Protein AF-A0A534P267-F1 (afdb_monomer_lite)

Structure (mmCIF, N/CA/C/O backbone):
data_AF-A0A534P267-F1
#
_entry.id   A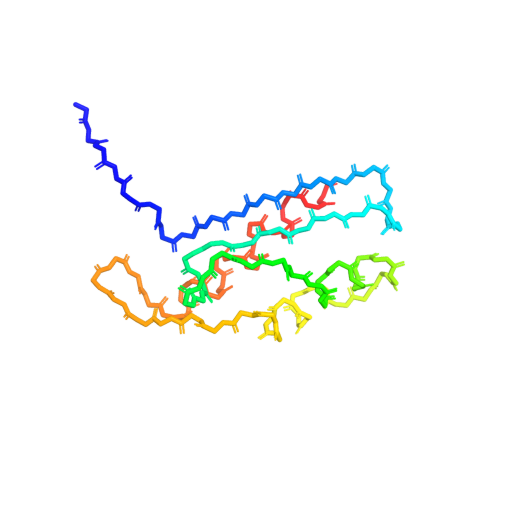F-A0A534P267-F1
#
loop_
_atom_site.group_PDB
_atom_site.id
_atom_site.type_symbol
_atom_site.label_atom_id
_atom_site.label_alt_id
_atom_site.label_comp_id
_atom_site.label_asym_id
_atom_site.label_entity_id
_atom_site.label_seq_id
_atom_site.pdbx_PDB_ins_code
_atom_site.Cartn_x
_atom_site.Cartn_y
_atom_site.Cartn_z
_atom_site.occupancy
_atom_site.B_iso_or_equiv
_atom_site.auth_seq_id
_atom_site.auth_comp_id
_atom_site.auth_asym_id
_atom_site.auth_atom_id
_atom_site.pdbx_PDB_model_num
ATOM 1 N N . LYS A 1 1 ? 28.742 10.394 -2.853 1.00 53.41 1 LYS A N 1
ATOM 2 C CA . LYS A 1 1 ? 27.442 9.993 -2.253 1.00 53.41 1 LYS A CA 1
ATOM 3 C C . LYS A 1 1 ? 26.465 9.741 -3.393 1.00 53.41 1 LYS A C 1
ATOM 5 O O . LYS A 1 1 ? 26.315 10.635 -4.211 1.00 53.41 1 LYS A O 1
ATOM 10 N N . ALA A 1 2 ? 25.870 8.552 -3.491 1.00 73.25 2 ALA A N 1
ATOM 11 C CA . ALA A 1 2 ? 24.861 8.269 -4.513 1.00 73.25 2 ALA A CA 1
ATOM 12 C C . ALA A 1 2 ? 23.496 8.803 -4.050 1.00 73.25 2 ALA A C 1
ATOM 14 O O . ALA A 1 2 ? 23.076 8.511 -2.931 1.00 73.25 2 ALA A O 1
ATOM 15 N N . GLN A 1 3 ? 22.829 9.601 -4.883 1.00 88.12 3 GLN A N 1
ATOM 16 C CA . GLN A 1 3 ? 21.430 9.987 -4.687 1.00 88.12 3 GLN A CA 1
ATOM 17 C C . GLN A 1 3 ? 20.538 9.021 -5.474 1.00 88.12 3 GLN A C 1
ATOM 19 O O . GLN A 1 3 ? 20.891 8.618 -6.580 1.00 88.12 3 GLN A O 1
ATOM 24 N N . SER A 1 4 ? 19.400 8.625 -4.899 1.00 92.56 4 SER A N 1
ATOM 25 C CA . SER A 1 4 ? 18.452 7.701 -5.534 1.00 92.56 4 SER A CA 1
ATOM 26 C C . SER A 1 4 ? 17.032 8.256 -5.477 1.00 92.56 4 SER A C 1
ATOM 28 O O . SER A 1 4 ? 16.689 8.992 -4.554 1.00 92.56 4 SER A O 1
ATOM 30 N N . ILE A 1 5 ? 16.216 7.894 -6.467 1.00 94.50 5 ILE A N 1
ATOM 31 C CA . ILE A 1 5 ? 14.791 8.232 -6.511 1.00 94.50 5 ILE A CA 1
ATOM 32 C C . ILE A 1 5 ? 13.997 7.085 -5.883 1.00 94.50 5 ILE A C 1
ATOM 34 O O . ILE A 1 5 ? 14.233 5.916 -6.196 1.00 94.50 5 ILE A O 1
ATOM 38 N N . SER A 1 6 ? 13.028 7.421 -5.033 1.00 96.25 6 SER A N 1
ATOM 39 C CA . SER A 1 6 ? 12.183 6.452 -4.339 1.00 96.25 6 SER A CA 1
ATOM 40 C C . SER A 1 6 ? 11.455 5.502 -5.297 1.00 96.25 6 SER A C 1
ATOM 42 O O . SER A 1 6 ? 10.846 5.916 -6.284 1.00 96.25 6 SER A O 1
ATOM 44 N N . ARG A 1 7 ? 11.475 4.205 -4.967 1.00 97.38 7 ARG A N 1
ATOM 45 C CA . ARG A 1 7 ? 10.629 3.182 -5.611 1.00 97.38 7 ARG A CA 1
ATOM 46 C C . ARG A 1 7 ? 9.215 3.183 -5.034 1.00 97.38 7 ARG A C 1
ATOM 48 O O . ARG A 1 7 ? 8.267 2.902 -5.751 1.00 97.38 7 ARG A O 1
ATOM 55 N N . ILE A 1 8 ? 9.084 3.509 -3.755 1.00 98.31 8 ILE A N 1
ATOM 56 C CA . ILE A 1 8 ? 7.822 3.664 -3.028 1.00 98.31 8 ILE A CA 1
ATOM 57 C C . ILE A 1 8 ? 7.989 4.814 -2.038 1.00 98.31 8 ILE A C 1
ATOM 59 O O . ILE A 1 8 ? 9.100 5.067 -1.568 1.00 98.31 8 ILE A O 1
ATOM 63 N N . ILE A 1 9 ? 6.899 5.504 -1.723 1.00 98.25 9 ILE A N 1
ATOM 64 C CA . ILE A 1 9 ? 6.842 6.504 -0.654 1.00 98.25 9 ILE A CA 1
ATOM 65 C C . ILE A 1 9 ? 5.613 6.180 0.183 1.00 98.25 9 ILE A C 1
ATOM 67 O O . ILE A 1 9 ? 4.542 5.983 -0.386 1.00 98.25 9 ILE A O 1
ATOM 71 N N . ILE A 1 10 ? 5.761 6.146 1.506 1.00 98.50 10 ILE A N 1
ATOM 72 C CA . ILE A 1 10 ? 4.652 6.006 2.451 1.00 98.50 10 ILE A CA 1
ATOM 73 C C . ILE A 1 10 ? 4.796 7.073 3.527 1.00 98.50 10 ILE A C 1
ATOM 75 O O . ILE A 1 10 ? 5.885 7.278 4.060 1.00 98.50 10 ILE A O 1
ATOM 79 N N . ALA A 1 11 ? 3.690 7.738 3.839 1.00 98.50 11 ALA A N 1
ATOM 80 C CA . ALA A 1 11 ? 3.571 8.636 4.974 1.00 98.50 11 ALA A CA 1
ATOM 81 C C . ALA A 1 11 ? 2.362 8.221 5.814 1.00 98.50 11 ALA A C 1
ATOM 83 O O . ALA A 1 11 ? 1.277 7.990 5.274 1.00 98.50 11 ALA A O 1
ATOM 84 N N . VAL A 1 12 ? 2.553 8.144 7.130 1.00 98.44 12 VAL A N 1
ATOM 85 C CA . VAL A 1 12 ? 1.508 7.784 8.090 1.00 98.44 12 VAL A CA 1
ATOM 86 C C . VAL A 1 12 ? 1.447 8.845 9.180 1.00 98.44 12 VAL A C 1
ATOM 88 O O . VAL A 1 12 ? 2.467 9.220 9.752 1.00 98.44 12 VAL A O 1
ATOM 91 N N . ARG A 1 13 ? 0.237 9.308 9.492 1.00 98.12 13 ARG A N 1
ATOM 92 C CA . ARG A 1 13 ? -0.075 10.028 10.730 1.00 98.12 13 ARG A CA 1
ATOM 93 C C . ARG A 1 13 ? -1.113 9.215 11.485 1.00 98.12 13 ARG A C 1
ATOM 95 O O . ARG A 1 13 ? -2.196 9.009 10.953 1.00 98.12 13 ARG A O 1
ATOM 102 N N . LYS A 1 14 ? -0.820 8.794 12.711 1.00 96.06 14 LYS A N 1
ATOM 103 C CA . LYS A 1 14 ? -1.734 8.007 13.549 1.00 96.06 14 LYS A CA 1
ATOM 104 C C . LYS A 1 14 ? -1.834 8.665 14.923 1.00 96.06 14 LYS A C 1
ATOM 106 O O . LYS A 1 14 ? -0.863 8.649 15.667 1.00 96.06 14 LYS A O 1
ATOM 111 N N . LEU A 1 15 ? -2.985 9.265 15.236 1.00 95.81 15 LEU A N 1
ATOM 112 C CA . LEU A 1 15 ? -3.301 9.733 16.596 1.00 95.81 15 LEU A CA 1
ATOM 113 C C . LEU A 1 15 ? -4.078 8.660 17.367 1.00 95.81 15 LEU A C 1
ATOM 115 O O . LEU A 1 15 ? -3.874 8.468 18.559 1.00 95.81 15 LEU A O 1
ATOM 119 N N . SER A 1 16 ? -4.964 7.942 16.677 1.00 96.12 16 SER A N 1
ATOM 120 C CA . SER A 1 16 ? -5.699 6.784 17.193 1.00 96.12 16 SER A CA 1
ATOM 121 C C . SER A 1 16 ? -6.093 5.867 16.031 1.00 96.12 16 SER A C 1
ATOM 123 O O . SER A 1 16 ? -5.898 6.226 14.870 1.00 96.12 16 SER A O 1
ATOM 125 N N . ALA A 1 17 ? -6.693 4.706 16.309 1.00 93.38 17 ALA A N 1
ATOM 126 C CA . ALA A 1 17 ? -7.210 3.833 15.249 1.00 93.38 17 ALA A CA 1
ATOM 127 C C . ALA A 1 17 ? -8.265 4.532 14.364 1.00 93.38 17 ALA A C 1
ATOM 129 O O . ALA A 1 17 ? -8.313 4.290 13.164 1.00 93.38 17 ALA A O 1
ATOM 130 N N . LYS A 1 18 ? -9.073 5.438 14.937 1.00 95.00 18 LYS A N 1
ATOM 131 C CA . LYS A 1 18 ? -10.096 6.209 14.206 1.00 95.00 18 LYS A CA 1
ATOM 132 C C . LYS A 1 18 ? -9.561 7.495 13.568 1.00 95.00 18 LYS A C 1
ATOM 134 O O . LYS A 1 18 ? -10.256 8.104 12.763 1.00 95.00 18 LYS A O 1
ATOM 139 N N . ASP A 1 19 ? -8.344 7.907 13.921 1.00 96.75 19 ASP A N 1
ATOM 140 C CA . ASP A 1 19 ? -7.674 9.085 13.368 1.00 96.75 19 ASP A CA 1
ATOM 141 C C . ASP A 1 19 ? -6.293 8.700 12.834 1.00 96.75 19 ASP A C 1
ATOM 143 O O . ASP A 1 19 ? -5.241 8.999 13.414 1.00 96.75 19 ASP A O 1
ATOM 147 N N . VAL A 1 20 ? -6.333 7.984 11.713 1.00 98.00 20 VAL A N 1
ATOM 148 C CA . VAL A 1 20 ? -5.169 7.605 10.925 1.00 98.00 20 VAL A CA 1
ATOM 149 C C . VAL A 1 20 ? -5.270 8.232 9.541 1.00 98.00 20 VAL A C 1
ATOM 151 O O . VAL A 1 20 ? -6.347 8.291 8.944 1.00 98.00 20 VAL A O 1
ATOM 154 N N . ARG A 1 21 ? -4.145 8.722 9.018 1.00 98.62 21 ARG A N 1
ATOM 155 C CA . ARG A 1 21 ? -4.012 9.106 7.616 1.00 98.62 21 ARG A CA 1
ATOM 156 C C . ARG A 1 21 ? -2.809 8.469 6.974 1.00 98.62 21 ARG A C 1
ATOM 158 O O . ARG A 1 21 ? -1.716 8.517 7.532 1.00 98.62 21 ARG A O 1
ATOM 165 N N . ILE A 1 22 ? -3.043 7.899 5.801 1.00 98.75 22 ILE A N 1
ATOM 166 C CA . ILE A 1 22 ? -2.074 7.114 5.050 1.00 98.75 22 ILE A CA 1
ATOM 167 C C . ILE A 1 22 ? -2.002 7.706 3.648 1.00 98.75 22 ILE A C 1
ATOM 169 O O . ILE A 1 22 ? -3.008 7.787 2.942 1.00 98.75 22 ILE A O 1
ATOM 173 N N . ALA A 1 23 ? -0.810 8.124 3.239 1.00 98.75 23 ALA A N 1
ATOM 174 C CA . ALA A 1 23 ? -0.540 8.573 1.882 1.00 98.75 23 ALA A CA 1
ATOM 175 C C . ALA A 1 23 ? 0.545 7.706 1.246 1.00 98.75 23 ALA A C 1
ATOM 177 O O . ALA A 1 23 ? 1.511 7.325 1.911 1.00 98.75 23 ALA A O 1
ATOM 178 N N . ALA A 1 24 ? 0.390 7.427 -0.045 1.00 98.69 24 ALA A N 1
ATOM 179 C CA . ALA A 1 24 ? 1.331 6.638 -0.822 1.00 98.69 24 ALA A CA 1
ATOM 180 C C . ALA A 1 24 ? 1.738 7.363 -2.108 1.00 98.69 24 ALA A C 1
ATOM 182 O O . ALA A 1 24 ? 0.936 8.045 -2.749 1.00 98.69 24 ALA A O 1
ATOM 183 N N . GLY A 1 25 ? 3.003 7.198 -2.488 1.00 98.31 25 GLY A N 1
ATOM 184 C CA . GLY A 1 25 ? 3.581 7.705 -3.728 1.00 98.31 25 GLY A CA 1
ATOM 185 C C . GLY A 1 25 ? 4.319 6.607 -4.487 1.00 98.31 25 GLY A C 1
ATOM 186 O O . GLY A 1 25 ? 4.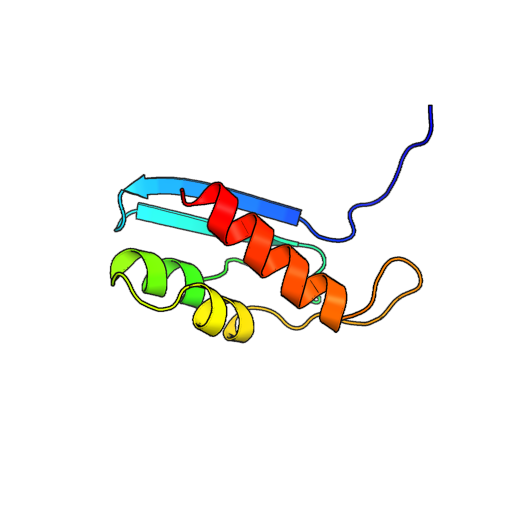692 5.578 -3.922 1.00 98.31 25 GLY A O 1
ATOM 187 N N . CYS A 1 26 ? 4.531 6.833 -5.785 1.00 97.94 26 CYS A N 1
ATOM 188 C CA . CYS A 1 26 ? 5.189 5.886 -6.696 1.00 97.94 26 CYS A CA 1
ATOM 189 C C . CYS A 1 26 ? 4.454 4.536 -6.869 1.00 97.94 26 CYS A C 1
ATOM 191 O O . CYS A 1 26 ? 5.046 3.570 -7.351 1.00 97.94 26 CYS A O 1
ATOM 193 N N . VAL A 1 27 ? 3.171 4.472 -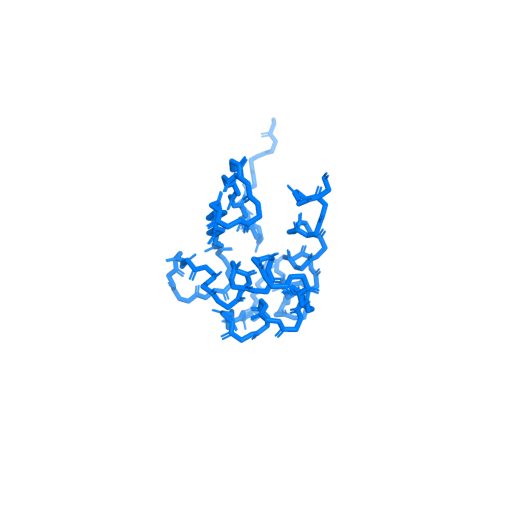6.500 1.00 98.38 27 VAL A N 1
ATOM 194 C CA . VAL A 1 27 ? 2.298 3.287 -6.626 1.00 98.38 27 VAL A CA 1
ATOM 195 C C . VAL A 1 27 ? 0.973 3.584 -7.339 1.00 98.38 27 VAL A C 1
ATOM 197 O O . VAL A 1 27 ? 0.050 2.779 -7.299 1.00 98.38 27 VAL A O 1
ATOM 200 N N . ALA A 1 28 ? 0.879 4.748 -7.981 1.00 97.88 28 ALA A N 1
ATOM 201 C CA . ALA A 1 28 ? -0.251 5.218 -8.777 1.00 97.88 28 ALA A CA 1
ATOM 202 C C . ALA A 1 28 ? 0.197 6.413 -9.651 1.00 97.88 28 ALA A C 1
ATOM 204 O O . ALA A 1 28 ? 1.305 6.921 -9.435 1.00 97.88 28 ALA A O 1
ATOM 205 N N . PRO A 1 29 ? -0.633 6.895 -10.603 1.00 96.75 29 PRO A N 1
ATOM 206 C CA . PRO A 1 29 ? -0.297 8.049 -11.449 1.00 96.75 29 PRO A CA 1
ATOM 207 C C . PRO A 1 29 ? -0.043 9.356 -10.682 1.00 96.75 29 PRO A C 1
ATOM 209 O O . PRO A 1 29 ? 0.685 10.218 -11.165 1.00 96.75 29 PRO A O 1
ATOM 212 N N . ILE A 1 30 ? -0.625 9.496 -9.487 1.00 97.81 30 ILE A N 1
ATOM 213 C CA . ILE A 1 30 ? -0.441 10.632 -8.576 1.00 97.81 30 ILE A CA 1
ATOM 214 C C . ILE A 1 30 ? -0.210 10.125 -7.145 1.00 97.81 30 ILE A C 1
ATOM 216 O O . ILE A 1 30 ? -0.645 9.014 -6.825 1.00 97.81 30 ILE A O 1
ATOM 220 N N . PRO A 1 31 ? 0.431 10.912 -6.257 1.00 98.19 31 PRO A N 1
ATOM 221 C CA . PRO A 1 31 ? 0.365 10.652 -4.825 1.00 98.19 31 PRO A CA 1
ATOM 222 C C . PRO A 1 31 ? -1.096 10.616 -4.375 1.00 98.19 31 PRO A C 1
ATOM 224 O O . PRO A 1 31 ? -1.880 11.494 -4.737 1.00 98.19 31 PRO A O 1
ATOM 227 N N . LEU A 1 32 ? -1.463 9.607 -3.593 1.00 98.19 32 LEU A N 1
ATOM 228 C CA . LEU A 1 32 ? -2.847 9.399 -3.179 1.00 98.19 32 LEU A CA 1
ATOM 229 C C . LEU A 1 32 ? -2.962 9.129 -1.688 1.00 98.19 32 LEU A C 1
ATOM 231 O O . LEU A 1 32 ? -2.017 8.695 -1.029 1.00 98.19 32 LEU A O 1
ATOM 235 N N . ARG A 1 33 ? -4.162 9.381 -1.169 1.00 98.56 33 ARG A N 1
ATOM 236 C CA . ARG A 1 33 ? -4.566 8.997 0.181 1.00 98.56 33 ARG A CA 1
ATOM 237 C C . ARG A 1 33 ? -5.207 7.609 0.133 1.00 98.56 33 ARG A C 1
ATOM 239 O O . ARG A 1 33 ? -6.156 7.415 -0.623 1.00 98.56 33 ARG A O 1
ATOM 246 N N . CYS A 1 34 ? -4.710 6.684 0.949 1.00 98.69 34 CYS A N 1
ATOM 247 C CA . CYS A 1 34 ? -5.133 5.281 0.983 1.00 98.69 34 CYS A CA 1
ATOM 248 C C . CYS A 1 34 ? -6.355 5.118 1.900 1.00 98.69 34 CYS A C 1
ATOM 250 O O . CYS A 1 34 ? -6.232 4.722 3.060 1.00 98.69 34 CYS A O 1
ATOM 252 N N . ARG A 1 35 ? -7.536 5.529 1.422 1.00 98.69 35 ARG A N 1
ATOM 253 C CA . ARG A 1 35 ? -8.757 5.595 2.246 1.00 98.69 35 ARG A CA 1
ATOM 254 C C . ARG A 1 35 ? -9.250 4.214 2.670 1.00 98.69 35 ARG A C 1
ATOM 256 O O . ARG A 1 35 ? -9.745 4.082 3.788 1.00 98.69 35 ARG A O 1
ATOM 263 N N . ASN A 1 36 ? -9.103 3.201 1.817 1.00 98.81 36 ASN A N 1
ATOM 264 C CA . ASN A 1 36 ? -9.494 1.842 2.176 1.00 98.81 36 ASN A CA 1
ATOM 265 C C . ASN A 1 36 ? -8.576 1.306 3.281 1.00 98.81 36 ASN A C 1
ATOM 267 O O . ASN A 1 36 ? -9.061 0.758 4.271 1.00 98.81 36 ASN A O 1
ATOM 271 N N . ALA A 1 37 ? -7.264 1.534 3.166 1.00 98.69 37 ALA A N 1
ATOM 272 C CA . ALA A 1 37 ? -6.313 1.174 4.216 1.00 98.69 37 ALA A CA 1
ATOM 273 C C . ALA A 1 37 ? -6.599 1.896 5.549 1.00 98.69 37 ALA A C 1
ATOM 275 O O . ALA A 1 37 ? -6.559 1.267 6.605 1.00 98.69 37 ALA A O 1
ATOM 276 N N . GLU A 1 38 ? -6.934 3.192 5.518 1.00 98.75 38 GLU A N 1
ATOM 277 C CA . GLU A 1 38 ? -7.326 3.955 6.716 1.00 98.75 38 GLU A CA 1
ATOM 278 C C . GLU A 1 38 ? -8.570 3.358 7.390 1.00 98.75 38 GLU A C 1
ATOM 280 O O . GLU A 1 38 ? -8.580 3.156 8.606 1.00 98.75 38 GLU A O 1
ATOM 285 N N . GLN A 1 39 ? -9.599 3.028 6.605 1.00 98.62 39 GLN A N 1
ATOM 286 C CA . GLN A 1 39 ? -10.818 2.406 7.120 1.00 98.62 39 GLN A CA 1
ATOM 287 C C . GLN A 1 39 ? -10.530 1.033 7.738 1.00 98.62 39 GLN A C 1
ATOM 289 O O . GLN A 1 39 ? -11.045 0.728 8.812 1.00 98.62 39 GLN A O 1
ATOM 294 N N . ALA A 1 40 ? -9.677 0.228 7.099 1.00 98.50 40 ALA A N 1
ATOM 295 C CA . ALA A 1 40 ? -9.282 -1.074 7.623 1.00 98.50 40 ALA A CA 1
ATOM 296 C C . ALA A 1 40 ? -8.564 -0.957 8.975 1.00 98.50 40 ALA A C 1
ATOM 298 O O . ALA A 1 40 ? -8.818 -1.764 9.862 1.00 98.50 40 ALA A O 1
ATOM 299 N N . VAL A 1 41 ? -7.728 0.063 9.184 1.00 98.19 41 VAL A N 1
ATOM 300 C CA . VAL A 1 41 ? -7.135 0.327 10.507 1.00 98.19 41 VAL A CA 1
ATOM 301 C C . VAL A 1 41 ? -8.218 0.671 11.533 1.00 98.19 41 VAL A C 1
ATOM 303 O O . VAL A 1 41 ? -8.214 0.118 12.633 1.00 98.19 41 VAL A O 1
ATOM 306 N N . ALA A 1 42 ? -9.172 1.536 11.176 1.00 97.75 42 ALA A N 1
ATOM 307 C CA . ALA A 1 42 ? -10.242 1.961 12.079 1.00 97.75 42 ALA A CA 1
ATOM 308 C C . ALA A 1 42 ? -11.167 0.815 12.518 1.00 97.75 42 ALA A C 1
ATOM 310 O O . ALA A 1 42 ? -11.714 0.861 13.621 1.00 97.75 42 ALA A O 1
ATOM 311 N N . THR A 1 43 ? -11.332 -0.208 11.676 1.00 97.75 43 THR A N 1
ATOM 312 C CA . THR A 1 43 ? -12.179 -1.380 11.946 1.00 97.75 43 THR A CA 1
ATOM 313 C C . THR A 1 43 ? -11.395 -2.638 12.315 1.00 97.75 43 THR A C 1
ATOM 315 O O . THR A 1 43 ? -11.992 -3.709 12.355 1.00 97.75 43 THR A O 1
ATOM 318 N N . ALA A 1 44 ? -10.077 -2.546 12.530 1.00 96.62 44 ALA A N 1
ATOM 319 C CA . ALA A 1 44 ? -9.196 -3.705 12.732 1.00 96.62 44 ALA A CA 1
ATOM 320 C C . ALA A 1 44 ? -9.329 -4.792 11.633 1.00 96.62 44 ALA A C 1
ATOM 322 O O . ALA A 1 44 ? -9.245 -5.990 11.896 1.00 96.62 44 ALA A O 1
ATOM 323 N N . GLY A 1 45 ? -9.564 -4.368 10.390 1.00 97.69 45 GLY A N 1
ATOM 324 C CA . GLY A 1 45 ? -9.646 -5.223 9.210 1.00 97.69 45 GLY A CA 1
ATOM 325 C C . GLY A 1 45 ? -8.284 -5.524 8.575 1.00 97.69 45 GLY A C 1
ATOM 326 O O . GLY A 1 45 ? -7.224 -5.125 9.057 1.00 97.69 45 GLY A O 1
ATOM 327 N N . ASN A 1 46 ? -8.307 -6.214 7.432 1.00 98.25 46 ASN A N 1
ATOM 328 C CA . ASN A 1 46 ? -7.094 -6.541 6.684 1.00 98.25 46 ASN A CA 1
ATOM 329 C C . ASN A 1 46 ? -6.570 -5.317 5.911 1.00 98.25 46 ASN A C 1
ATOM 331 O O . ASN A 1 46 ? -6.958 -5.069 4.768 1.00 98.25 46 ASN A O 1
ATOM 335 N N . VAL A 1 47 ? -5.651 -4.573 6.534 1.00 98.31 47 VAL A N 1
ATOM 336 C CA . VAL A 1 47 ? -5.039 -3.357 5.967 1.00 98.31 47 VAL A CA 1
ATOM 337 C C . VAL A 1 47 ? -4.367 -3.615 4.620 1.00 98.31 47 VAL A C 1
ATOM 339 O O . VAL A 1 47 ? -4.423 -2.765 3.736 1.00 98.31 47 VAL A O 1
ATOM 342 N N . ARG A 1 48 ? -3.754 -4.787 4.429 1.00 97.94 48 ARG A N 1
ATOM 343 C CA . ARG A 1 48 ? -3.031 -5.094 3.192 1.00 97.94 48 ARG A CA 1
ATOM 344 C C . ARG A 1 48 ? -3.978 -5.311 2.016 1.00 97.94 48 ARG A C 1
ATOM 346 O O . ARG A 1 48 ? -3.784 -4.699 0.975 1.00 97.94 48 ARG A O 1
ATOM 353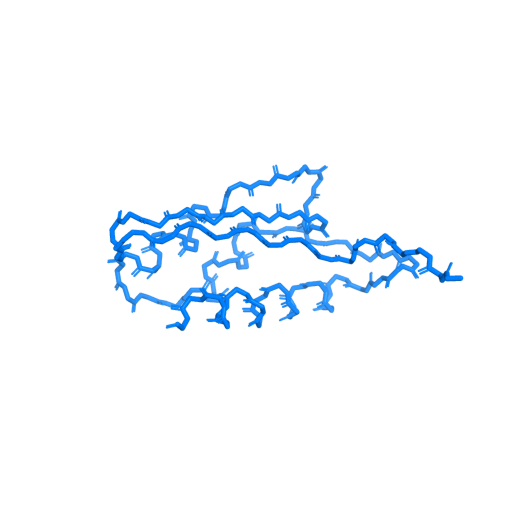 N N . ALA A 1 49 ? -5.031 -6.101 2.217 1.00 98.38 49 ALA A N 1
ATOM 354 C CA . ALA A 1 49 ? -6.064 -6.292 1.201 1.00 98.38 49 ALA A CA 1
ATOM 355 C C . ALA A 1 49 ? -6.794 -4.980 0.862 1.00 98.38 49 ALA A C 1
ATOM 357 O O . ALA A 1 49 ? -7.215 -4.776 -0.272 1.00 98.38 49 ALA A O 1
ATOM 358 N N . ALA A 1 50 ? -6.940 -4.081 1.839 1.00 98.62 50 ALA A N 1
ATOM 359 C CA . ALA A 1 50 ? -7.531 -2.768 1.619 1.00 98.62 50 ALA A CA 1
ATOM 360 C C . ALA A 1 50 ? -6.593 -1.823 0.843 1.00 98.62 50 ALA A C 1
ATOM 362 O O . ALA A 1 50 ? -7.040 -1.138 -0.072 1.00 98.62 50 ALA A O 1
ATOM 363 N N . LEU A 1 51 ? -5.292 -1.829 1.148 1.00 98.62 51 LEU A N 1
ATOM 364 C CA . LEU A 1 51 ? -4.284 -1.050 0.422 1.00 98.62 51 LEU A CA 1
ATOM 365 C C . LEU A 1 51 ? -4.209 -1.433 -1.060 1.00 98.62 51 LEU A C 1
ATOM 367 O O . LEU A 1 51 ? -4.059 -0.552 -1.902 1.00 98.62 51 LEU A O 1
ATOM 371 N N . ASP A 1 52 ? -4.349 -2.718 -1.386 1.00 98.19 52 ASP A N 1
ATOM 372 C CA . ASP A 1 52 ? -4.339 -3.195 -2.775 1.00 98.19 52 ASP A CA 1
ATOM 373 C C . ASP A 1 52 ? -5.504 -2.617 -3.609 1.00 98.19 52 ASP A C 1
ATOM 375 O O . ASP A 1 52 ? -5.403 -2.541 -4.830 1.00 98.19 52 ASP A O 1
ATOM 379 N N . GLN A 1 53 ? -6.581 -2.144 -2.967 1.00 98.44 53 GLN A N 1
ATOM 380 C CA . GLN A 1 53 ? -7.678 -1.423 -3.632 1.00 98.44 53 GLN A CA 1
ATOM 381 C C . GLN A 1 53 ? -7.375 0.068 -3.842 1.00 98.44 53 GLN A C 1
ATOM 383 O O . GLN A 1 53 ? -8.002 0.712 -4.682 1.00 98.44 53 GLN A O 1
ATOM 388 N N . ASP A 1 54 ? -6.435 0.630 -3.079 1.00 98.56 54 ASP A N 1
ATOM 389 C CA . ASP A 1 54 ? -6.042 2.038 -3.173 1.00 98.56 54 ASP A CA 1
ATOM 390 C C . ASP A 1 54 ? -4.972 2.276 -4.253 1.00 98.56 54 ASP A C 1
ATOM 392 O O . ASP A 1 54 ? -4.873 3.383 -4.785 1.00 98.56 54 ASP A O 1
ATOM 396 N N . ILE A 1 55 ? -4.149 1.271 -4.575 1.00 98.50 55 ILE A N 1
ATOM 397 C CA . ILE A 1 55 ? -2.948 1.436 -5.409 1.00 98.50 55 ILE A CA 1
ATOM 398 C C . ILE A 1 55 ? -3.087 0.798 -6.798 1.00 98.50 55 ILE A C 1
ATOM 400 O O . ILE A 1 55 ? -3.767 -0.203 -6.991 1.00 98.50 55 ILE A O 1
ATOM 404 N N . LYS A 1 56 ? -2.381 1.361 -7.786 1.00 98.44 56 LYS A N 1
ATOM 405 C CA . LYS A 1 56 ? -2.279 0.827 -9.154 1.00 98.44 56 LYS A CA 1
ATOM 406 C C . LYS A 1 56 ? -0.837 0.959 -9.665 1.00 98.44 56 LYS A C 1
ATOM 408 O O . LYS A 1 56 ? -0.543 1.851 -10.468 1.00 98.44 56 LYS A O 1
ATOM 413 N N . PRO A 1 57 ? 0.095 0.144 -9.143 1.00 98.19 57 PRO A N 1
ATOM 414 C CA . PRO A 1 57 ? 1.505 0.254 -9.476 1.00 98.19 57 PRO A CA 1
ATOM 415 C C . PRO A 1 57 ? 1.798 -0.237 -10.896 1.00 98.19 57 PRO A C 1
ATOM 417 O O . PRO A 1 57 ? 1.079 -1.062 -11.453 1.00 98.19 57 PRO A O 1
ATOM 420 N N . ILE A 1 58 ? 2.893 0.272 -11.456 1.00 98.25 58 ILE A N 1
ATOM 421 C CA . ILE A 1 58 ? 3.402 -0.073 -12.786 1.00 98.25 58 ILE A CA 1
ATOM 422 C C . ILE A 1 58 ? 4.802 -0.675 -12.677 1.00 98.25 58 ILE A C 1
ATOM 424 O O . ILE A 1 58 ? 5.504 -0.464 -11.682 1.00 98.25 58 ILE A O 1
ATOM 428 N N . ASP A 1 59 ? 5.216 -1.378 -13.721 1.00 98.44 59 ASP A N 1
ATOM 429 C CA . ASP A 1 59 ? 6.613 -1.737 -13.928 1.00 98.44 59 ASP A CA 1
ATOM 430 C C . ASP A 1 59 ? 7.395 -0.545 -14.495 1.00 98.44 59 ASP A C 1
ATOM 432 O O . ASP A 1 59 ? 6.896 0.207 -15.332 1.00 98.44 59 ASP A O 1
ATOM 436 N N . ASP A 1 60 ? 8.639 -0.374 -14.050 1.00 96.94 60 ASP A N 1
ATOM 437 C CA . ASP A 1 60 ? 9.623 0.490 -14.700 1.00 96.94 60 ASP A CA 1
ATOM 438 C C . ASP A 1 60 ? 11.054 -0.009 -14.433 1.00 96.94 60 ASP A C 1
ATOM 440 O O . ASP A 1 60 ? 11.276 -1.004 -13.741 1.00 96.94 60 ASP A O 1
ATOM 444 N N . VAL A 1 61 ? 12.052 0.722 -14.936 1.00 96.44 61 VAL A N 1
ATOM 445 C CA . VAL A 1 61 ? 13.481 0.408 -14.745 1.00 96.44 61 VAL A CA 1
ATOM 446 C C . VAL A 1 61 ? 13.941 0.413 -13.279 1.00 96.44 61 VAL A C 1
ATOM 448 O O . VAL A 1 61 ? 15.031 -0.061 -12.972 1.00 96.44 61 VAL A O 1
ATOM 451 N N . ARG A 1 62 ? 13.150 0.973 -12.354 1.00 95.19 62 ARG A N 1
ATOM 452 C CA . ARG A 1 62 ? 13.498 1.076 -10.930 1.00 95.19 62 ARG A CA 1
ATOM 453 C C . ARG A 1 62 ? 12.931 -0.088 -10.126 1.00 95.19 62 ARG A C 1
ATOM 455 O O . ARG A 1 62 ? 13.571 -0.469 -9.145 1.00 95.19 62 ARG A O 1
ATOM 462 N N . ALA A 1 63 ? 11.740 -0.586 -10.471 1.00 97.38 63 ALA A N 1
ATOM 463 C CA . ALA A 1 63 ? 11.060 -1.691 -9.793 1.00 97.38 63 ALA A CA 1
ATOM 464 C C . ALA A 1 63 ? 9.825 -2.197 -10.557 1.00 97.38 63 ALA A C 1
ATOM 466 O O . ALA A 1 63 ? 9.149 -1.428 -11.238 1.00 97.38 63 ALA A O 1
ATOM 467 N N . THR A 1 64 ? 9.460 -3.460 -10.314 1.00 98.62 64 THR A N 1
ATOM 468 C CA . THR A 1 64 ? 8.216 -4.057 -10.821 1.00 98.62 64 THR A CA 1
ATOM 469 C C . THR A 1 64 ? 6.981 -3.629 -10.022 1.00 98.62 64 THR A C 1
ATOM 471 O O . THR A 1 64 ? 7.077 -3.275 -8.840 1.00 98.62 64 THR A O 1
ATOM 474 N N . ALA A 1 65 ? 5.797 -3.731 -10.625 1.00 98.56 65 ALA A N 1
ATOM 475 C CA . ALA A 1 65 ? 4.507 -3.500 -9.985 1.00 98.56 65 ALA A CA 1
ATOM 476 C C . ALA A 1 65 ? 4.296 -4.443 -8.789 1.00 98.56 65 ALA A C 1
ATOM 478 O O . ALA A 1 65 ? 3.838 -4.021 -7.723 1.00 98.56 65 ALA A O 1
ATOM 479 N N . VAL A 1 66 ? 4.713 -5.707 -8.927 1.00 98.50 66 VAL A N 1
ATOM 480 C CA . VAL A 1 66 ? 4.669 -6.709 -7.850 1.00 98.50 66 VAL A CA 1
ATOM 481 C C . VAL A 1 66 ? 5.567 -6.298 -6.682 1.00 98.50 66 VAL A C 1
ATOM 483 O O . VAL A 1 66 ? 5.139 -6.342 -5.527 1.00 98.50 66 VAL A O 1
ATOM 486 N N . TYR A 1 67 ? 6.797 -5.849 -6.965 1.00 98.38 67 TYR A N 1
ATOM 487 C CA . TYR A 1 67 ? 7.708 -5.347 -5.935 1.00 98.38 67 TYR A CA 1
ATOM 488 C C . TYR A 1 67 ? 7.110 -4.133 -5.219 1.00 98.38 67 TYR A C 1
ATOM 490 O O . TYR A 1 67 ? 7.078 -4.105 -3.989 1.00 98.38 67 TYR A O 1
ATOM 498 N N . ARG A 1 68 ? 6.595 -3.154 -5.974 1.00 98.56 68 ARG A N 1
ATOM 499 C CA . ARG A 1 68 ? 5.967 -1.945 -5.424 1.00 98.56 68 ARG A CA 1
ATOM 500 C C . ARG A 1 68 ? 4.797 -2.293 -4.507 1.00 98.56 68 ARG A C 1
ATOM 502 O O . ARG A 1 68 ? 4.773 -1.811 -3.382 1.00 98.56 68 ARG A O 1
ATOM 509 N N . SER A 1 69 ? 3.896 -3.178 -4.935 1.00 98.25 69 SER A N 1
ATOM 510 C CA . SER A 1 69 ? 2.745 -3.621 -4.127 1.00 98.25 69 SER A CA 1
ATOM 511 C C . SER A 1 69 ? 3.199 -4.287 -2.827 1.00 98.25 69 SER A C 1
ATOM 513 O O . SER A 1 69 ? 2.796 -3.898 -1.730 1.00 98.25 69 SER A O 1
ATOM 515 N N . ARG A 1 70 ? 4.118 -5.257 -2.933 1.00 98.50 70 ARG A N 1
ATOM 516 C CA . ARG A 1 70 ? 4.618 -6.016 -1.782 1.00 98.50 70 ARG A CA 1
ATOM 517 C C . ARG A 1 70 ? 5.339 -5.126 -0.772 1.00 98.50 70 ARG A C 1
ATOM 519 O O . ARG A 1 70 ? 5.083 -5.242 0.423 1.00 98.50 70 ARG A O 1
ATOM 526 N N . VAL A 1 71 ? 6.243 -4.263 -1.232 1.00 98.50 71 VAL A N 1
ATOM 527 C CA . VAL A 1 71 ? 7.042 -3.412 -0.339 1.00 98.50 71 VAL A CA 1
ATOM 528 C C . VAL A 1 71 ? 6.187 -2.317 0.288 1.00 98.50 71 VAL A C 1
ATOM 530 O O . VAL A 1 71 ? 6.319 -2.089 1.485 1.00 98.50 71 VAL A O 1
ATOM 533 N N . THR A 1 72 ? 5.273 -1.701 -0.463 1.00 98.69 72 THR A N 1
ATOM 534 C CA . THR A 1 72 ? 4.318 -0.721 0.076 1.00 98.69 72 THR A CA 1
ATOM 535 C C . THR A 1 72 ? 3.472 -1.320 1.196 1.00 98.69 72 THR A C 1
ATOM 537 O O . THR A 1 72 ? 3.405 -0.730 2.272 1.00 98.69 72 THR A O 1
ATOM 540 N N . GLY A 1 73 ? 2.918 -2.523 1.004 1.00 98.44 73 GLY A N 1
ATOM 541 C CA . GLY A 1 73 ? 2.182 -3.227 2.059 1.00 98.44 73 GLY A CA 1
ATOM 542 C C . GLY A 1 73 ? 3.041 -3.529 3.290 1.00 98.44 73 GLY A C 1
ATOM 543 O O . GLY A 1 73 ? 2.629 -3.248 4.412 1.00 98.44 73 GLY A O 1
ATOM 544 N N . ASN A 1 74 ? 4.257 -4.045 3.095 1.00 98.44 74 ASN A N 1
ATOM 545 C CA . ASN A 1 74 ? 5.164 -4.361 4.203 1.00 98.44 74 ASN A CA 1
ATOM 546 C C . ASN A 1 74 ? 5.567 -3.114 5.008 1.00 98.44 74 ASN A C 1
ATOM 548 O O . ASN A 1 74 ? 5.560 -3.142 6.236 1.00 98.44 74 ASN A O 1
ATOM 552 N N . VAL A 1 75 ? 5.928 -2.026 4.320 1.00 98.50 75 VAL A N 1
ATOM 553 C CA . VAL A 1 75 ? 6.326 -0.764 4.958 1.00 98.50 75 VAL A CA 1
ATOM 554 C C . VAL A 1 75 ? 5.142 -0.140 5.688 1.00 98.50 75 VAL A C 1
ATOM 556 O O . VAL A 1 75 ? 5.319 0.326 6.808 1.00 98.50 75 VAL A O 1
ATOM 559 N N . LEU A 1 76 ? 3.940 -0.170 5.103 1.00 98.56 76 LEU A N 1
ATOM 560 C CA . LEU A 1 76 ? 2.742 0.337 5.766 1.00 98.56 76 LEU A CA 1
ATOM 561 C C . LEU A 1 76 ? 2.462 -0.406 7.075 1.00 98.56 76 LEU A C 1
ATOM 563 O O . LEU A 1 76 ? 2.254 0.243 8.094 1.00 98.56 76 LEU A O 1
ATOM 567 N N . LEU A 1 77 ? 2.485 -1.743 7.063 1.00 97.94 77 LEU A N 1
ATOM 568 C CA . LEU A 1 77 ? 2.253 -2.532 8.275 1.00 97.94 77 LEU A CA 1
ATOM 569 C C . LEU A 1 77 ? 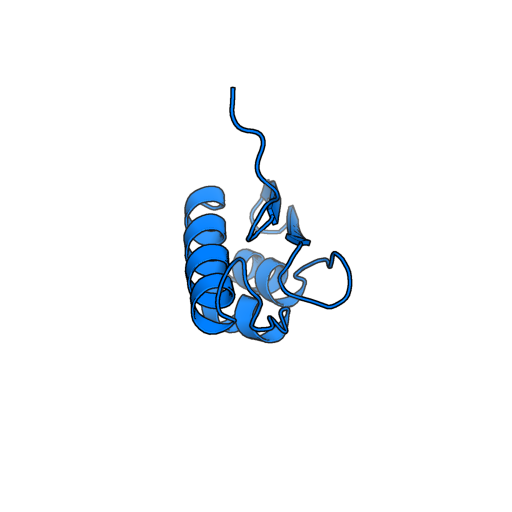3.290 -2.210 9.358 1.00 97.94 77 LEU A C 1
ATOM 571 O O . LEU A 1 77 ? 2.907 -1.946 10.491 1.00 97.94 77 LEU A O 1
ATOM 575 N N . ARG A 1 78 ? 4.573 -2.102 8.989 1.00 98.06 78 ARG A N 1
ATOM 576 C CA . ARG A 1 78 ? 5.647 -1.722 9.921 1.00 98.06 78 ARG A CA 1
ATOM 577 C C . ARG A 1 78 ? 5.484 -0.315 10.510 1.00 98.06 78 ARG A C 1
ATOM 579 O O . ARG A 1 78 ? 5.933 -0.070 11.617 1.00 98.06 78 ARG A O 1
ATOM 586 N N . LEU A 1 79 ? 4.895 0.627 9.771 1.00 97.81 79 LEU A N 1
ATOM 587 C CA . LEU A 1 79 ? 4.629 1.988 10.264 1.00 97.81 79 LEU A CA 1
ATOM 588 C C . LEU A 1 79 ? 3.366 2.081 11.135 1.00 97.81 79 LEU A C 1
ATOM 590 O O . LEU A 1 79 ? 3.126 3.125 11.741 1.00 97.81 79 LEU A O 1
ATOM 594 N N . LEU A 1 80 ? 2.525 1.043 11.136 1.00 96.00 80 LEU A N 1
ATOM 595 C CA . LEU A 1 80 ? 1.292 0.980 11.921 1.00 96.00 80 LEU A CA 1
ATOM 596 C C . LEU A 1 80 ? 1.442 0.197 13.231 1.00 96.00 80 LEU A C 1
ATOM 598 O O . LEU A 1 80 ? 0.558 0.354 14.083 1.00 96.00 80 LEU A O 1
ATOM 602 N N . GLU A 1 81 ? 2.500 -0.613 13.362 1.00 89.38 81 GLU A N 1
ATOM 603 C CA 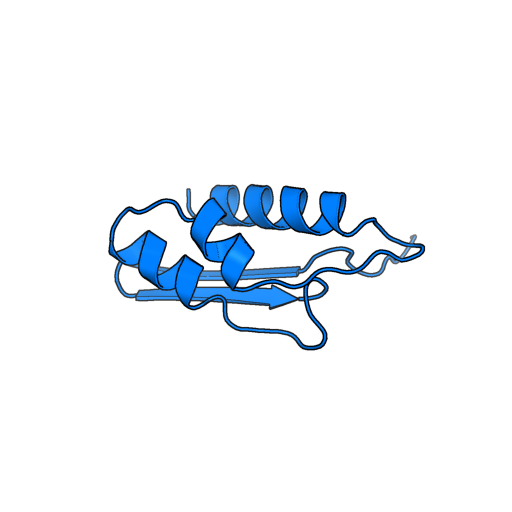. GLU A 1 81 ? 3.007 -1.163 14.634 1.00 89.38 81 GLU A CA 1
ATOM 604 C C . GLU A 1 81 ? 3.290 -0.031 15.634 1.00 89.38 81 GLU A C 1
ATOM 606 O O . GLU A 1 81 ? 2.769 -0.126 16.768 1.00 89.38 81 GLU A O 1
#

Foldseek 3Di:
DDDDDDCKDWDWDPPDLQDIWIWIPQFAPDIDTQVQLSVCSNVVHDSLVSSVVVGHHDDDPVGHNVCHSVVVSVVVVVVVD

pLDDT: mean 96.73, std 5.84, range [53.41, 98.81]

Secondary structure (DSSP, 8-state):
------S-EEEEEEEETTEEEEEEESSSSS-EE-HHHHHHHHTT--HHHHHHHH-----BTTB-HHHHHHHHHHHHHHHH-

Sequence (81 aa):
KAQSISRIIIAVRKLSAKDVRIAAGCVAPIPLRCRNAEQAVATAGNVRAALDQDIKPIDDVRATAVYRSRVTGNVLLRLLE

Radius of gyration: 12.72 Å; chains: 1; bounding box: 40×17×32 Å